Protein AF-A0A3N1SEU8-F1 (afdb_monomer)

Radius of gyration: 17.11 Å; Cα contacts (8 Å, |Δi|>4): 38; chains: 1; bounding box: 49×23×52 Å

Nearest PDB structures (foldseek):
  6suw-assembly2_Q  TM=6.837E-01  e=5.224E+00  Rhodospirillum rubrum ATCC 11170
  5l8g-assembly3_c  TM=6.792E-01  e=5.896E+00  Rhodospirillum rubrum
  6suw-assembly2_L  TM=6.798E-01  e=8.480E+00  Rhodospirillum rubrum ATCC 11170
  6sv1-assembly3_V  TM=6.199E-01  e=7.071E+00  Rhodospirillum rubrum

Structure (mmCIF, N/CA/C/O backbone):
data_AF-A0A3N1SEU8-F1
#
_entry.id   AF-A0A3N1SEU8-F1
#
loop_
_atom_site.group_PDB
_atom_site.id
_atom_site.type_symbol
_atom_site.label_atom_id
_atom_site.label_alt_id
_atom_site.label_comp_id
_atom_site.label_asym_id
_atom_site.label_entity_id
_atom_site.label_seq_id
_atom_site.pdbx_PDB_ins_code
_atom_site.Cartn_x
_atom_site.Cartn_y
_atom_site.Cartn_z
_atom_site.occupancy
_atom_site.B_iso_or_equiv
_atom_site.auth_seq_id
_atom_site.auth_comp_id
_atom_site.auth_asym_id
_atom_site.auth_atom_id
_atom_site.pdbx_PDB_model_num
ATOM 1 N N . MET A 1 1 ? 35.314 0.839 -34.086 1.00 37.09 1 MET A N 1
ATOM 2 C CA . MET A 1 1 ? 34.817 -0.546 -33.982 1.00 37.09 1 MET A CA 1
ATOM 3 C C . MET A 1 1 ? 34.006 -0.636 -32.707 1.00 37.09 1 MET A C 1
ATOM 5 O O . MET A 1 1 ? 34.544 -0.408 -31.635 1.00 37.09 1 MET A O 1
ATOM 9 N N . THR A 1 2 ? 32.699 -0.802 -32.864 1.00 50.09 2 THR A N 1
ATOM 10 C CA . THR A 1 2 ? 31.718 -1.086 -31.812 1.00 50.09 2 THR A CA 1
ATOM 11 C C . THR A 1 2 ? 32.056 -2.387 -31.096 1.00 50.09 2 THR A C 1
ATOM 13 O O . THR A 1 2 ? 32.355 -3.357 -31.781 1.00 50.09 2 THR A O 1
ATOM 16 N N . ASP A 1 3 ? 31.890 -2.438 -29.774 1.00 43.31 3 ASP A N 1
ATOM 17 C CA . ASP A 1 3 ? 30.931 -3.396 -29.223 1.00 43.31 3 ASP A CA 1
ATOM 18 C C . ASP A 1 3 ?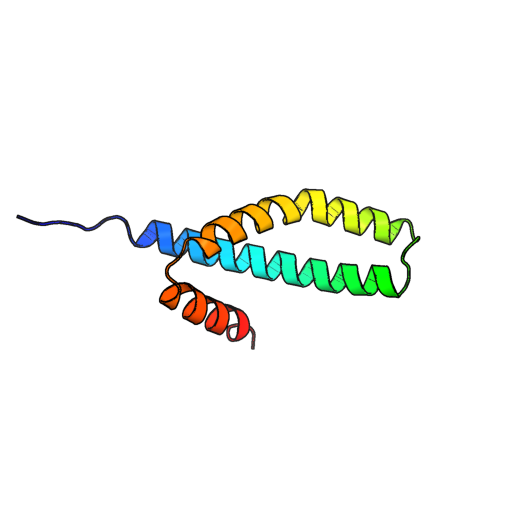 30.356 -2.904 -27.888 1.00 43.31 3 ASP A C 1
ATOM 20 O O . ASP A 1 3 ? 31.053 -2.396 -27.012 1.00 43.31 3 ASP A O 1
ATOM 24 N N . ARG A 1 4 ? 29.032 -2.954 -27.825 1.00 51.28 4 ARG A N 1
ATOM 25 C CA . ARG A 1 4 ? 28.124 -2.340 -26.862 1.00 51.28 4 ARG A CA 1
ATOM 26 C C . ARG A 1 4 ? 27.250 -3.506 -26.418 1.00 51.28 4 ARG A C 1
ATOM 28 O O . ARG A 1 4 ? 26.234 -3.753 -27.054 1.00 51.28 4 ARG A O 1
ATOM 35 N N . GLY A 1 5 ? 27.694 -4.271 -25.423 1.00 50.06 5 GLY A N 1
ATOM 36 C CA . GLY A 1 5 ? 27.162 -5.625 -25.229 1.00 50.06 5 GLY A CA 1
ATOM 37 C C . GLY A 1 5 ? 27.037 -6.122 -23.791 1.00 50.06 5 GLY A C 1
ATOM 38 O O . GLY A 1 5 ? 27.145 -7.325 -23.595 1.00 50.06 5 GLY A O 1
ATOM 39 N N . LEU A 1 6 ? 26.835 -5.260 -22.778 1.00 45.47 6 LEU A N 1
ATOM 40 C CA . LEU A 1 6 ? 26.742 -5.759 -21.388 1.00 45.47 6 LEU A CA 1
ATOM 41 C C . LEU A 1 6 ? 25.787 -5.028 -20.421 1.00 45.47 6 LEU A C 1
ATOM 43 O O . LEU A 1 6 ? 25.934 -5.180 -19.218 1.00 45.47 6 LEU A O 1
AT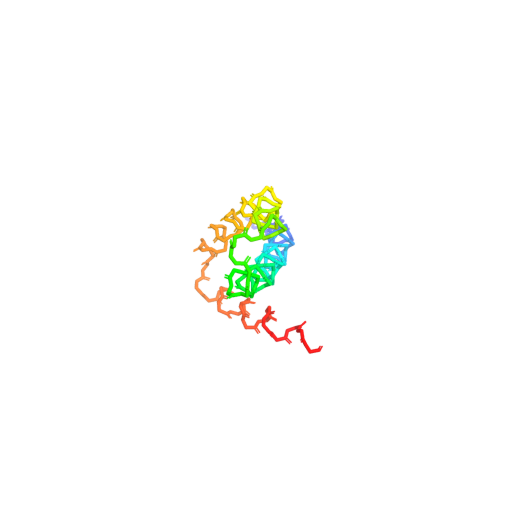OM 47 N N . THR A 1 7 ? 24.803 -4.243 -20.869 1.00 49.78 7 THR A N 1
ATOM 48 C CA . THR A 1 7 ? 23.941 -3.492 -19.916 1.00 49.78 7 THR A CA 1
ATOM 49 C C . THR A 1 7 ? 22.469 -3.892 -19.893 1.00 49.78 7 THR A C 1
ATOM 51 O O . THR A 1 7 ? 21.727 -3.376 -19.062 1.00 49.78 7 THR A O 1
ATOM 54 N N . THR A 1 8 ? 22.017 -4.784 -20.776 1.00 47.81 8 THR A N 1
ATOM 55 C CA . THR A 1 8 ? 20.579 -5.082 -20.904 1.00 47.81 8 THR A CA 1
ATOM 56 C C . THR A 1 8 ? 20.087 -6.052 -19.823 1.00 47.81 8 THR A C 1
ATOM 58 O O . THR A 1 8 ? 19.015 -5.857 -19.266 1.00 47.81 8 THR A O 1
ATOM 61 N N . THR A 1 9 ? 20.904 -7.031 -19.427 1.00 48.31 9 THR A N 1
ATOM 62 C CA . THR A 1 9 ? 20.467 -8.122 -18.539 1.00 48.31 9 THR A CA 1
ATOM 63 C C . THR A 1 9 ? 20.210 -7.690 -17.087 1.00 48.31 9 THR A C 1
ATOM 65 O O . THR A 1 9 ? 19.273 -8.182 -16.465 1.00 48.31 9 THR A O 1
ATOM 68 N N . ASP A 1 10 ? 20.991 -6.744 -16.549 1.00 48.78 10 ASP A N 1
ATOM 69 C CA . ASP A 1 10 ? 20.824 -6.252 -15.166 1.00 48.78 10 ASP A CA 1
ATOM 70 C C . ASP A 1 10 ? 19.671 -5.245 -15.016 1.00 48.78 10 ASP A C 1
ATOM 72 O O . ASP A 1 10 ? 19.087 -5.130 -13.935 1.00 48.78 10 ASP A O 1
ATOM 76 N N . SER A 1 11 ? 19.327 -4.510 -16.083 1.00 51.69 11 SER A N 1
ATOM 77 C CA . SER A 1 11 ? 18.150 -3.626 -16.061 1.00 51.69 11 SER A CA 1
ATOM 78 C C . SER A 1 11 ? 16.866 -4.441 -16.079 1.00 51.69 11 SER A C 1
ATOM 80 O O . SER A 1 11 ? 15.998 -4.202 -15.246 1.00 51.69 11 SER A O 1
ATOM 82 N N . ASP A 1 12 ? 16.777 -5.462 -16.934 1.00 52.28 12 ASP A N 1
ATOM 83 C CA . ASP A 1 12 ? 15.565 -6.276 -17.055 1.00 52.28 12 ASP A CA 1
ATOM 84 C C . ASP A 1 12 ? 15.260 -7.051 -15.759 1.00 52.28 12 ASP A C 1
ATOM 86 O O . ASP A 1 12 ? 14.112 -7.093 -15.313 1.00 52.28 12 ASP A O 1
ATOM 90 N N . ALA A 1 13 ? 16.285 -7.599 -15.093 1.00 56.31 13 ALA A N 1
ATOM 91 C CA . ALA A 1 13 ? 16.124 -8.297 -13.815 1.00 56.31 13 ALA A CA 1
ATOM 92 C C . ALA A 1 13 ? 15.661 -7.360 -12.681 1.00 56.31 13 ALA A C 1
ATOM 94 O O . ALA A 1 13 ? 14.764 -7.712 -11.908 1.00 56.31 13 ALA A O 1
ATOM 95 N N . ASN A 1 14 ? 16.225 -6.149 -12.601 1.00 58.47 14 ASN A N 1
ATOM 96 C CA . ASN A 1 14 ? 15.818 -5.149 -11.611 1.00 58.47 14 ASN A CA 1
ATOM 97 C C . ASN A 1 14 ? 14.422 -4.575 -11.893 1.00 58.47 14 ASN A C 1
ATOM 99 O O . ASN A 1 14 ? 13.654 -4.349 -10.962 1.00 58.47 14 ASN A O 1
ATOM 103 N N . GLU A 1 15 ? 14.049 -4.378 -13.157 1.00 58.12 15 GLU A N 1
ATOM 104 C CA . GLU A 1 15 ? 12.721 -3.885 -13.538 1.00 58.12 15 GLU A CA 1
ATOM 105 C C . GLU A 1 15 ? 11.619 -4.912 -13.245 1.00 58.12 15 GLU A C 1
ATOM 107 O O . GLU A 1 15 ? 10.548 -4.570 -12.732 1.00 58.12 15 GLU A O 1
ATOM 112 N N . GLN A 1 16 ? 11.888 -6.192 -13.509 1.00 61.25 16 GLN A N 1
ATOM 113 C CA . GLN A 1 16 ? 10.960 -7.274 -13.187 1.00 61.25 16 GLN A CA 1
ATOM 114 C C . GLN A 1 16 ? 10.815 -7.455 -11.665 1.00 61.25 16 GLN A C 1
ATOM 116 O O . GLN A 1 16 ? 9.715 -7.737 -11.180 1.00 61.25 16 GLN A O 1
ATOM 121 N N . SER A 1 17 ? 11.887 -7.188 -10.909 1.00 79.00 17 SER A N 1
ATOM 122 C CA . SER A 1 17 ? 11.868 -7.096 -9.444 1.00 79.00 17 SER A CA 1
ATOM 123 C C . SER A 1 17 ? 11.037 -5.904 -8.946 1.00 79.00 17 SER A C 1
ATOM 125 O O . SER A 1 17 ? 10.198 -6.066 -8.059 1.00 79.00 17 SER A O 1
ATOM 127 N N . ASP A 1 18 ? 11.180 -4.720 -9.549 1.00 86.81 18 ASP A N 1
ATOM 128 C CA . ASP A 1 18 ? 10.432 -3.516 -9.159 1.00 86.81 18 ASP A CA 1
ATOM 129 C C . ASP A 1 18 ? 8.922 -3.681 -9.350 1.00 86.81 18 ASP A C 1
ATOM 131 O O . ASP A 1 18 ? 8.132 -3.317 -8.475 1.00 86.81 18 ASP A O 1
ATOM 135 N N . LEU A 1 19 ? 8.497 -4.278 -10.465 1.00 84.62 19 LEU A N 1
ATOM 136 C CA . LEU A 1 19 ? 7.082 -4.575 -10.695 1.00 84.62 19 LEU A CA 1
ATOM 137 C C . LEU A 1 19 ? 6.530 -5.553 -9.655 1.00 84.62 19 LEU A C 1
ATOM 139 O O . LEU A 1 19 ? 5.406 -5.367 -9.187 1.00 84.62 19 LEU A O 1
ATOM 143 N N . ALA A 1 20 ? 7.304 -6.568 -9.263 1.00 86.81 20 ALA A N 1
ATOM 144 C CA . ALA A 1 20 ? 6.892 -7.514 -8.232 1.00 86.81 20 ALA A CA 1
ATOM 145 C C . ALA A 1 20 ? 6.704 -6.822 -6.871 1.00 86.81 20 ALA A C 1
ATOM 147 O O . ALA A 1 20 ? 5.675 -7.034 -6.220 1.00 86.81 20 ALA A O 1
ATOM 148 N N . VAL A 1 21 ? 7.631 -5.937 -6.485 1.00 90.50 21 VAL A N 1
ATOM 149 C CA . VAL A 1 21 ? 7.526 -5.107 -5.272 1.00 90.50 21 VAL A CA 1
ATOM 150 C C . VAL A 1 21 ? 6.267 -4.238 -5.320 1.00 90.50 21 VAL A C 1
ATOM 152 O O . VAL A 1 21 ? 5.469 -4.244 -4.382 1.00 90.50 21 VAL A O 1
ATOM 155 N N . LEU A 1 22 ? 6.026 -3.536 -6.432 1.00 90.94 22 LEU A N 1
ATOM 156 C CA . LEU A 1 22 ? 4.852 -2.673 -6.589 1.00 90.94 22 LEU A CA 1
ATOM 157 C C . LEU A 1 22 ? 3.534 -3.461 -6.554 1.00 90.94 22 LEU A C 1
ATOM 159 O O . LEU A 1 22 ? 2.552 -3.010 -5.958 1.00 90.94 22 LEU A O 1
ATOM 163 N N . VAL A 1 23 ? 3.493 -4.654 -7.153 1.00 90.31 23 VAL A N 1
ATOM 164 C CA . VAL A 1 23 ? 2.319 -5.538 -7.105 1.00 90.31 23 VAL A CA 1
ATOM 165 C C . VAL A 1 23 ? 2.073 -6.052 -5.685 1.00 90.31 23 VAL A C 1
ATOM 167 O O . VAL A 1 23 ? 0.917 -6.050 -5.249 1.00 90.31 23 VAL A O 1
ATOM 170 N N . ARG A 1 24 ? 3.124 -6.454 -4.957 1.00 90.56 24 ARG A N 1
ATOM 171 C CA . ARG A 1 24 ? 3.037 -6.880 -3.549 1.00 90.56 24 ARG A CA 1
ATOM 172 C C . ARG A 1 24 ? 2.497 -5.751 -2.673 1.00 90.56 24 ARG A C 1
ATOM 174 O O . ARG A 1 24 ? 1.484 -5.944 -2.002 1.00 90.56 24 ARG A O 1
ATOM 181 N N . ALA A 1 25 ? 3.091 -4.562 -2.766 1.00 93.12 25 ALA A N 1
ATOM 182 C CA . ALA A 1 25 ? 2.669 -3.386 -2.009 1.00 93.12 25 ALA A CA 1
ATOM 183 C C . ALA A 1 25 ? 1.212 -3.002 -2.306 1.00 93.12 25 ALA A C 1
ATOM 185 O O . ALA A 1 25 ? 0.431 -2.755 -1.390 1.00 93.12 25 ALA A O 1
ATOM 186 N N . ARG A 1 26 ? 0.793 -3.049 -3.580 1.00 93.19 26 ARG A N 1
ATOM 187 C CA . ARG A 1 26 ? -0.607 -2.809 -3.967 1.00 93.19 26 ARG A CA 1
ATOM 188 C C . ARG A 1 26 ? -1.571 -3.812 -3.329 1.00 93.19 26 ARG A C 1
ATOM 190 O O . ARG A 1 26 ? -2.680 -3.428 -2.968 1.00 93.19 26 ARG A O 1
ATOM 197 N N . ARG A 1 27 ? -1.199 -5.094 -3.243 1.00 92.75 27 ARG A N 1
ATOM 198 C CA . ARG A 1 27 ? -2.042 -6.131 -2.622 1.00 92.75 27 ARG A CA 1
ATOM 199 C C . ARG A 1 27 ? -2.201 -5.881 -1.124 1.00 92.75 27 ARG A C 1
ATOM 201 O O . ARG A 1 27 ? -3.336 -5.767 -0.674 1.00 92.75 27 ARG A O 1
ATOM 208 N N . ARG A 1 28 ? -1.096 -5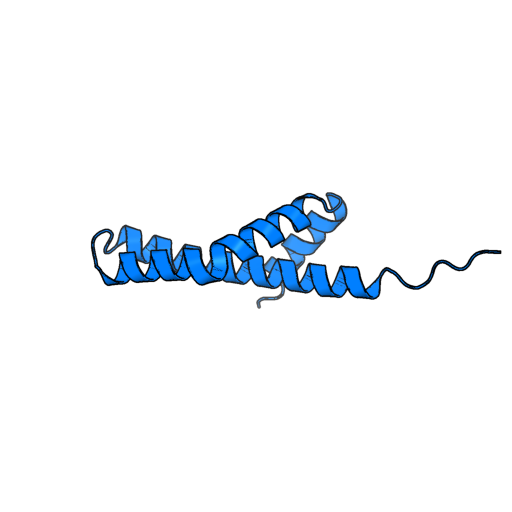.669 -0.405 1.00 94.19 28 ARG A N 1
ATOM 209 C CA . ARG A 1 28 ? -1.127 -5.340 1.030 1.00 94.19 28 ARG A CA 1
ATOM 210 C C . ARG A 1 28 ? -1.912 -4.061 1.325 1.00 94.19 28 ARG A C 1
ATOM 212 O O . ARG A 1 28 ? -2.724 -4.046 2.241 1.00 94.19 28 ARG A O 1
ATOM 219 N N . LEU A 1 29 ? -1.769 -3.016 0.505 1.00 95.06 29 LEU A N 1
ATOM 220 C CA . LEU A 1 29 ? -2.578 -1.799 0.643 1.00 95.06 29 LEU A CA 1
ATOM 221 C C . LEU A 1 29 ? -4.081 -2.062 0.501 1.00 95.06 29 LEU A C 1
ATOM 223 O O . LEU A 1 29 ? -4.867 -1.463 1.226 1.00 95.06 29 LEU A O 1
ATOM 227 N N . ARG A 1 30 ? -4.502 -2.944 -0.416 1.00 95.44 30 ARG A N 1
ATOM 228 C CA . ARG A 1 30 ? -5.927 -3.290 -0.571 1.00 95.44 30 ARG A CA 1
ATOM 229 C C . ARG A 1 30 ? -6.476 -3.992 0.665 1.00 95.44 30 ARG A C 1
ATOM 231 O O . ARG A 1 30 ? -7.575 -3.668 1.094 1.00 95.44 30 ARG A O 1
ATOM 238 N N . GLU A 1 31 ? -5.716 -4.921 1.231 1.00 95.38 31 GLU A N 1
ATOM 239 C CA . GLU A 1 31 ? -6.084 -5.602 2.478 1.00 95.38 31 GLU A CA 1
ATOM 240 C C . GLU A 1 31 ? -6.194 -4.602 3.636 1.00 95.38 31 GLU A C 1
ATOM 242 O O . GLU A 1 31 ? -7.175 -4.616 4.378 1.00 95.38 31 GLU A O 1
ATOM 247 N N . LEU A 1 32 ? -5.239 -3.673 3.736 1.00 96.94 32 LEU A N 1
ATOM 248 C CA . LEU A 1 32 ? -5.231 -2.636 4.763 1.00 96.94 32 LEU A CA 1
ATOM 249 C C . LEU A 1 32 ? -6.417 -1.670 4.640 1.00 96.94 32 LEU A C 1
ATOM 251 O O . LEU A 1 32 ? -7.000 -1.286 5.650 1.00 96.94 32 LEU A O 1
ATOM 255 N N . VAL A 1 33 ? -6.806 -1.302 3.415 1.00 97.38 33 VAL A N 1
ATOM 256 C CA . VAL A 1 33 ? -8.008 -0.485 3.168 1.00 97.38 33 VAL A CA 1
ATOM 257 C C . VAL A 1 33 ? -9.252 -1.181 3.715 1.00 97.38 33 VAL A C 1
ATOM 259 O O . VAL A 1 33 ? -10.010 -0.554 4.447 1.00 97.38 33 VAL A O 1
ATOM 262 N N . VAL A 1 34 ? -9.424 -2.480 3.452 1.00 97.50 34 VAL A N 1
ATOM 263 C CA . VAL A 1 34 ? -10.563 -3.244 3.989 1.00 97.50 34 VAL A CA 1
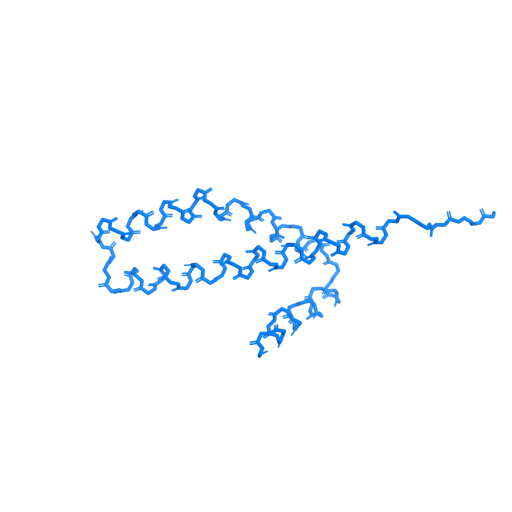ATOM 264 C C . VAL A 1 34 ? -10.553 -3.251 5.521 1.00 97.50 34 VAL A C 1
ATOM 266 O O . VAL A 1 34 ? -11.592 -3.051 6.147 1.00 97.50 34 VAL A O 1
ATOM 269 N N . GLN A 1 35 ? -9.388 -3.431 6.151 1.00 97.25 35 GLN A N 1
ATOM 270 C CA . GLN A 1 35 ? -9.279 -3.374 7.613 1.00 97.25 35 GLN A CA 1
ATOM 271 C C . GLN A 1 35 ? -9.643 -1.994 8.174 1.00 97.25 35 GLN A C 1
ATOM 273 O O . GLN A 1 35 ? -10.338 -1.910 9.183 1.00 97.25 35 GLN A O 1
ATOM 278 N N . LEU A 1 36 ? -9.213 -0.915 7.516 1.00 97.44 36 LEU A N 1
ATOM 279 C CA . LEU A 1 36 ? -9.542 0.456 7.912 1.00 97.44 36 LEU A CA 1
ATOM 280 C C . LEU A 1 36 ? -11.032 0.773 7.743 1.00 97.44 36 LEU A C 1
ATOM 282 O O . LEU A 1 36 ? -11.587 1.514 8.547 1.00 97.44 36 LEU A O 1
ATOM 286 N N . GLU A 1 37 ? -11.689 0.210 6.731 1.00 98.19 37 GLU A N 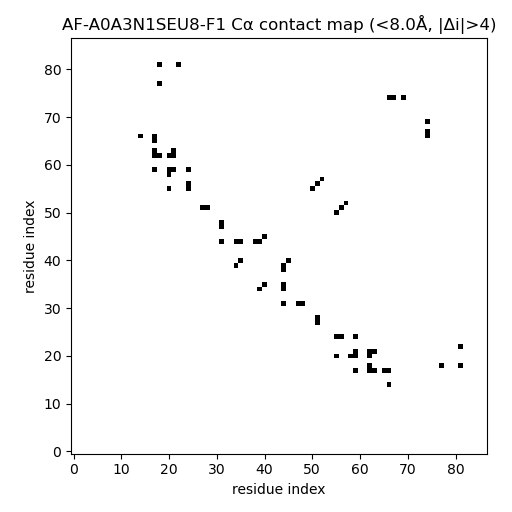1
ATOM 287 C CA . GLU A 1 37 ? -13.131 0.374 6.523 1.00 98.19 37 GLU A CA 1
ATOM 288 C C . GLU A 1 37 ? -13.959 -0.375 7.578 1.00 98.19 37 GLU A C 1
ATOM 290 O O . GLU A 1 37 ? -14.978 0.136 8.040 1.00 98.19 37 GLU A O 1
ATOM 295 N N . VAL A 1 38 ? -13.524 -1.575 7.975 1.00 98.12 38 VAL A N 1
ATOM 296 C CA . VAL A 1 38 ? -14.277 -2.448 8.891 1.00 98.12 38 VAL A CA 1
ATOM 297 C C . VAL A 1 38 ? -13.956 -2.174 10.363 1.00 98.12 38 VAL A C 1
ATOM 299 O O . VAL A 1 38 ? -14.852 -2.195 11.206 1.00 98.12 38 VAL A O 1
ATOM 302 N N . ALA A 1 39 ? -12.687 -1.936 10.696 1.00 97.38 39 ALA A N 1
ATOM 303 C CA . ALA A 1 39 ? -12.191 -1.840 12.069 1.00 97.38 39 ALA A CA 1
ATOM 304 C C . ALA A 1 39 ? -11.045 -0.807 12.207 1.00 97.38 39 ALA A C 1
ATOM 306 O O . ALA A 1 39 ? -9.920 -1.166 12.571 1.00 97.38 39 ALA A O 1
ATOM 307 N N . PRO A 1 40 ? -11.303 0.493 11.967 1.00 94.75 40 PRO A N 1
ATOM 308 C CA . PRO A 1 40 ? -10.263 1.528 11.872 1.00 94.75 40 PRO A CA 1
ATOM 309 C C . PRO A 1 40 ? -9.452 1.747 13.154 1.00 94.75 40 PRO A C 1
ATOM 311 O O . PRO A 1 40 ? -8.304 2.177 13.092 1.00 94.75 40 PRO A O 1
ATOM 314 N N . PHE A 1 41 ? -10.044 1.467 14.316 1.00 96.94 41 PHE A N 1
ATOM 315 C CA . PHE A 1 41 ? -9.420 1.689 15.625 1.00 96.94 41 PHE A CA 1
ATOM 316 C C . PHE A 1 41 ? -9.053 0.386 16.343 1.00 96.94 41 PHE A C 1
ATOM 318 O O . PHE A 1 41 ? -8.749 0.409 17.533 1.00 96.94 41 PHE A O 1
ATOM 325 N N . ALA A 1 42 ? -9.098 -0.754 15.645 1.00 98.00 42 ALA A N 1
ATOM 326 C CA . ALA A 1 42 ? -8.617 -2.010 16.201 1.00 98.00 42 ALA A CA 1
ATOM 327 C C . ALA A 1 42 ? -7.084 -2.016 16.269 1.00 98.00 42 ALA A C 1
ATOM 329 O O . ALA A 1 42 ? -6.403 -1.558 15.350 1.00 98.00 42 ALA A O 1
ATOM 330 N N . GLU A 1 43 ? -6.539 -2.586 17.343 1.00 97.88 43 GLU A N 1
ATOM 331 C CA . GLU A 1 43 ? -5.092 -2.711 17.546 1.00 97.88 43 GLU A CA 1
ATOM 332 C C . GLU A 1 43 ? -4.419 -3.466 16.392 1.00 97.88 43 GLU A C 1
ATOM 334 O O . GLU A 1 43 ? -3.415 -3.004 15.856 1.00 97.88 43 GLU A O 1
ATOM 339 N N . GLN A 1 44 ? -5.053 -4.536 15.908 1.00 96.88 44 GLN A N 1
ATOM 340 C CA . GLN A 1 44 ? -4.589 -5.305 14.751 1.00 96.88 44 GLN A CA 1
ATOM 341 C C . GLN A 1 44 ? -4.482 -4.467 13.464 1.00 96.88 44 GLN A C 1
ATOM 343 O O . GLN A 1 44 ? -3.563 -4.669 12.666 1.00 96.88 44 GLN A O 1
ATOM 348 N N . THR A 1 45 ? -5.396 -3.517 13.249 1.00 97.75 45 THR A N 1
ATOM 349 C CA . THR A 1 45 ? -5.328 -2.601 12.100 1.00 97.75 45 THR A CA 1
ATOM 350 C C . THR A 1 45 ? -4.113 -1.687 12.241 1.00 97.75 45 THR A C 1
ATOM 352 O O . THR A 1 45 ? -3.351 -1.521 11.291 1.00 97.75 45 THR A O 1
ATOM 355 N N . ALA A 1 46 ? -3.866 -1.151 13.442 1.00 97.62 46 ALA A N 1
ATOM 356 C CA . ALA A 1 46 ? -2.684 -0.335 13.714 1.00 97.62 46 ALA A CA 1
ATOM 357 C C . ALA A 1 46 ? -1.371 -1.127 13.552 1.00 97.62 46 ALA A C 1
ATOM 359 O O . ALA A 1 46 ? -0.401 -0.600 13.009 1.00 97.62 46 ALA A O 1
ATOM 360 N N . GLU A 1 47 ? -1.330 -2.391 13.973 1.00 97.88 47 GLU A N 1
ATOM 361 C CA . GLU A 1 47 ? -0.190 -3.289 13.746 1.00 97.88 47 GLU A CA 1
ATOM 362 C C . GLU A 1 47 ? 0.046 -3.550 12.259 1.00 97.88 47 GLU A C 1
ATOM 364 O O . GLU A 1 47 ? 1.171 -3.411 11.782 1.00 97.88 47 GLU A O 1
ATOM 369 N N . SER A 1 48 ? -1.016 -3.839 11.507 1.00 96.75 48 SER A N 1
ATOM 370 C CA . SER A 1 48 ? -0.937 -4.066 10.061 1.00 96.75 48 SER A CA 1
ATOM 371 C C . SER A 1 48 ? -0.454 -2.817 9.314 1.00 96.75 48 SER A C 1
ATOM 373 O O . SER A 1 48 ? 0.345 -2.923 8.383 1.00 96.75 48 SER A O 1
ATOM 375 N N . MET A 1 49 ? -0.868 -1.619 9.752 1.00 96.94 49 MET A N 1
ATOM 376 C CA . MET A 1 49 ? -0.338 -0.354 9.229 1.00 96.94 49 MET A CA 1
ATOM 377 C C . MET A 1 49 ? 1.166 -0.216 9.486 1.00 96.94 49 MET A C 1
ATOM 379 O O . MET A 1 49 ? 1.901 0.139 8.566 1.00 96.94 49 MET A O 1
ATOM 383 N N . ARG A 1 50 ? 1.632 -0.486 10.715 1.00 97.25 50 ARG A N 1
ATOM 384 C CA . ARG A 1 50 ? 3.065 -0.409 11.055 1.00 97.25 50 ARG A CA 1
ATOM 385 C C . ARG 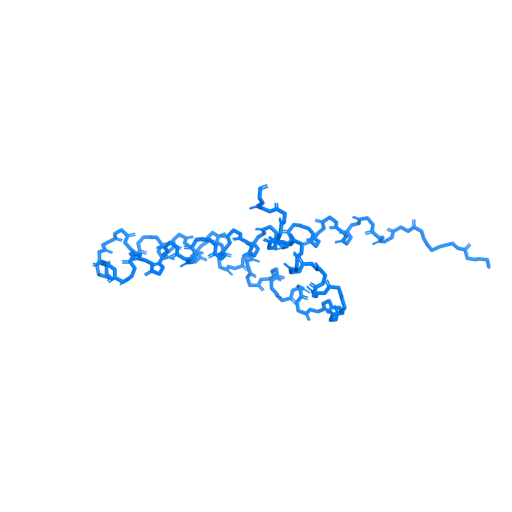A 1 50 ? 3.879 -1.400 10.231 1.00 97.25 50 ARG A C 1
ATOM 387 O O . ARG A 1 50 ? 4.842 -0.990 9.598 1.00 97.25 50 ARG A O 1
ATOM 394 N N . ALA A 1 51 ? 3.429 -2.652 10.146 1.00 95.50 51 ALA A N 1
ATOM 395 C CA . ALA A 1 51 ? 4.091 -3.677 9.345 1.00 95.50 51 ALA A CA 1
ATOM 396 C C . ALA A 1 51 ? 4.204 -3.265 7.870 1.00 95.50 51 ALA A C 1
ATOM 398 O O . ALA A 1 51 ? 5.270 -3.385 7.277 1.00 95.50 51 ALA A O 1
ATOM 399 N N . TYR A 1 52 ? 3.144 -2.702 7.279 1.00 94.81 52 TYR A N 1
ATOM 400 C CA . TYR A 1 52 ? 3.212 -2.195 5.906 1.00 94.81 52 TYR A CA 1
ATOM 401 C C . TYR A 1 52 ? 4.235 -1.056 5.744 1.00 94.81 52 TYR A C 1
ATOM 403 O O . TYR A 1 52 ? 4.975 -1.018 4.757 1.00 94.81 52 TYR A O 1
ATOM 411 N N . LEU A 1 53 ? 4.278 -0.119 6.696 1.00 94.75 53 LEU A N 1
ATOM 412 C CA . LEU A 1 53 ? 5.225 0.999 6.670 1.00 94.75 53 LEU A CA 1
ATOM 413 C C . LEU A 1 53 ? 6.679 0.525 6.792 1.00 94.75 53 LEU A C 1
ATOM 415 O O . LEU A 1 53 ? 7.538 1.035 6.067 1.00 94.75 53 LEU A O 1
ATOM 419 N N . ASP A 1 54 ? 6.928 -0.459 7.652 1.00 93.62 54 ASP A N 1
ATOM 420 C CA . ASP A 1 54 ? 8.264 -0.989 7.920 1.00 93.62 54 ASP A CA 1
ATOM 421 C C . ASP A 1 54 ? 8.758 -1.917 6.799 1.00 93.62 54 ASP A C 1
ATOM 423 O O . ASP A 1 54 ? 9.917 -1.837 6.392 1.00 93.62 54 ASP A O 1
ATOM 427 N N . GLU A 1 55 ? 7.886 -2.779 6.271 1.00 89.31 55 GLU A N 1
ATOM 428 C CA . GLU A 1 55 ? 8.280 -3.858 5.357 1.00 89.31 55 GLU A CA 1
ATOM 429 C C . GLU A 1 55 ? 8.153 -3.493 3.872 1.00 89.31 55 GLU A C 1
ATOM 431 O O . GLU A 1 55 ? 8.957 -3.952 3.062 1.00 89.31 55 GLU A O 1
ATOM 436 N N . ASP A 1 56 ? 7.155 -2.693 3.479 1.00 89.56 56 ASP A N 1
ATOM 437 C CA . ASP A 1 56 ? 6.842 -2.481 2.057 1.00 89.56 56 ASP A CA 1
ATOM 438 C C . ASP A 1 56 ? 6.935 -1.032 1.607 1.00 89.56 56 ASP A C 1
ATOM 440 O O . ASP A 1 56 ? 7.370 -0.775 0.484 1.00 89.56 56 ASP A O 1
ATOM 444 N N . ALA A 1 57 ? 6.502 -0.074 2.430 1.00 90.62 57 ALA A N 1
ATOM 445 C CA . ALA A 1 57 ? 6.274 1.292 1.961 1.00 90.62 57 ALA A CA 1
ATOM 446 C C . ALA A 1 57 ? 7.551 1.948 1.413 1.00 90.62 57 ALA A C 1
ATOM 448 O O . ALA A 1 57 ? 7.515 2.606 0.368 1.00 90.62 57 ALA A O 1
ATOM 449 N N . THR A 1 58 ? 8.688 1.734 2.080 1.00 91.88 58 THR A N 1
ATOM 450 C CA . THR A 1 58 ? 9.984 2.279 1.651 1.00 91.88 58 THR A CA 1
ATOM 451 C C . THR A 1 58 ? 10.453 1.646 0.341 1.00 91.88 58 THR A C 1
ATOM 453 O O . THR A 1 58 ? 10.804 2.354 -0.606 1.00 91.88 58 THR A O 1
ATOM 456 N N . GLU A 1 59 ? 10.415 0.316 0.252 1.00 90.88 59 GLU A N 1
ATOM 457 C CA . GLU A 1 59 ? 10.855 -0.422 -0.935 1.00 90.88 59 GLU A CA 1
ATOM 458 C C . GLU A 1 59 ? 9.973 -0.097 -2.149 1.00 90.88 59 GLU A C 1
ATOM 460 O O . GLU A 1 59 ? 10.478 0.222 -3.228 1.00 90.88 59 GLU A O 1
ATOM 465 N N . ALA A 1 60 ? 8.653 -0.073 -1.952 1.00 92.88 60 ALA A N 1
ATOM 466 C CA . ALA A 1 60 ? 7.676 0.285 -2.971 1.00 92.88 60 ALA A CA 1
ATOM 467 C C . ALA A 1 60 ? 7.835 1.732 -3.446 1.00 92.88 60 ALA A C 1
ATOM 469 O O . ALA A 1 60 ? 7.7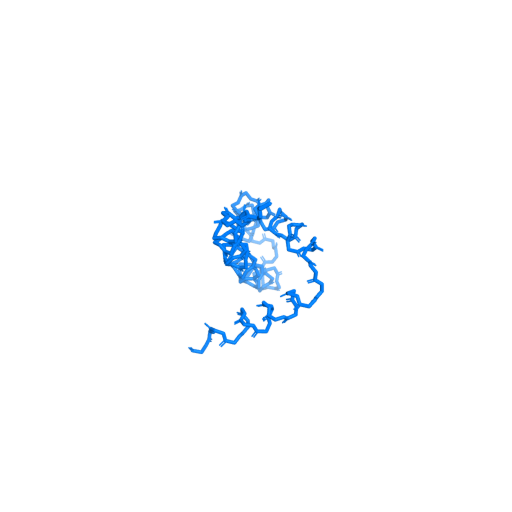23 1.997 -4.642 1.00 92.88 60 ALA A O 1
ATOM 470 N N . SER A 1 61 ? 8.143 2.668 -2.544 1.00 93.12 61 SER A N 1
ATOM 471 C CA . SER A 1 61 ? 8.426 4.061 -2.905 1.00 93.12 61 SER A CA 1
ATOM 472 C C . SER A 1 61 ? 9.648 4.168 -3.823 1.00 93.12 61 SER A C 1
ATOM 474 O O . SER A 1 61 ? 9.596 4.831 -4.865 1.00 93.12 61 SER A O 1
ATOM 476 N N . PHE A 1 62 ? 10.733 3.455 -3.506 1.00 92.81 62 PHE A N 1
ATOM 477 C CA . PHE A 1 62 ? 11.922 3.431 -4.357 1.00 92.81 62 PHE A CA 1
ATOM 478 C C . PHE A 1 62 ? 11.680 2.732 -5.695 1.00 92.81 62 PHE A C 1
ATOM 480 O O . PHE A 1 62 ? 12.088 3.266 -6.730 1.00 92.81 62 PHE A O 1
ATOM 487 N N . ALA A 1 63 ? 10.981 1.595 -5.696 1.00 90.88 63 ALA A N 1
ATOM 488 C CA . ALA A 1 63 ? 10.583 0.898 -6.917 1.00 90.88 63 ALA A CA 1
ATOM 489 C C . ALA A 1 63 ? 9.714 1.798 -7.808 1.00 90.88 63 ALA A C 1
ATOM 491 O O . ALA A 1 63 ? 9.950 1.912 -9.009 1.00 90.88 63 ALA A O 1
ATOM 492 N N . PHE A 1 64 ? 8.772 2.543 -7.224 1.00 91.06 64 PHE A N 1
ATOM 493 C CA . PHE A 1 64 ? 7.938 3.485 -7.966 1.00 91.06 64 PHE A CA 1
ATOM 494 C C . PHE A 1 64 ? 8.757 4.643 -8.548 1.00 91.06 64 PHE A C 1
ATOM 496 O O . PHE A 1 64 ? 8.547 5.048 -9.693 1.00 91.06 64 PHE A O 1
ATOM 503 N N . ALA A 1 65 ? 9.717 5.173 -7.786 1.00 92.50 65 ALA A N 1
ATOM 504 C CA . ALA A 1 65 ? 10.603 6.233 -8.250 1.00 92.50 65 ALA A CA 1
ATOM 505 C C . ALA A 1 65 ? 11.489 5.781 -9.422 1.00 92.50 65 ALA A C 1
ATOM 507 O O . ALA A 1 65 ? 11.692 6.561 -10.357 1.00 92.50 65 ALA A O 1
ATOM 508 N N . ARG A 1 66 ? 11.990 4.537 -9.395 1.00 88.69 66 ARG A N 1
ATOM 509 C CA . ARG A 1 66 ? 12.727 3.922 -10.511 1.00 88.69 66 ARG A CA 1
ATOM 510 C C . ARG A 1 66 ? 11.822 3.712 -11.717 1.00 88.69 66 ARG A C 1
ATOM 512 O O . ARG A 1 66 ? 12.125 4.240 -12.784 1.00 88.69 66 ARG A O 1
ATOM 519 N N . TRP A 1 67 ? 10.668 3.077 -11.523 1.00 87.56 67 TRP A N 1
ATOM 520 C CA . TRP A 1 67 ? 9.677 2.862 -12.576 1.00 87.56 67 TRP A CA 1
ATOM 521 C C . TRP A 1 67 ? 9.278 4.171 -13.271 1.00 87.56 67 TRP A C 1
ATOM 523 O O . TRP A 1 67 ? 9.245 4.237 -14.496 1.00 87.56 67 TRP A O 1
ATOM 533 N N . ARG A 1 68 ? 9.058 5.264 -12.523 1.00 88.88 68 ARG A N 1
ATOM 534 C CA . ARG A 1 68 ? 8.682 6.577 -13.085 1.00 88.88 68 ARG A CA 1
ATOM 535 C C . ARG A 1 68 ? 9.755 7.186 -13.998 1.00 88.88 68 ARG A C 1
ATOM 537 O O . ARG A 1 68 ? 9.425 8.041 -14.816 1.00 88.88 68 ARG A O 1
ATOM 544 N N . ARG A 1 69 ? 11.022 6.791 -13.850 1.00 89.25 69 ARG A N 1
ATOM 545 C CA . ARG A 1 69 ? 12.132 7.251 -14.703 1.00 89.25 69 ARG A CA 1
ATOM 546 C C . ARG A 1 69 ? 12.202 6.499 -16.033 1.00 89.25 69 ARG A C 1
ATOM 548 O O . ARG A 1 69 ? 12.893 6.969 -16.933 1.00 89.25 69 ARG A O 1
ATOM 555 N N . LEU A 1 70 ? 11.500 5.372 -16.170 1.00 83.81 70 LEU A N 1
ATOM 556 C CA . LEU A 1 70 ? 11.460 4.614 -17.416 1.00 83.81 70 LEU A CA 1
ATOM 557 C C . LEU A 1 70 ? 10.719 5.395 -18.518 1.00 83.81 70 LEU A C 1
ATOM 559 O O . LEU A 1 70 ? 9.731 6.092 -18.232 1.00 83.81 70 LEU A O 1
ATOM 563 N N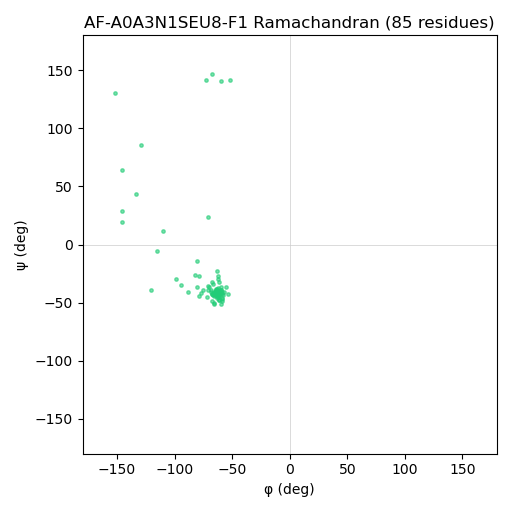 . PRO A 1 71 ? 11.134 5.248 -19.793 1.00 86.50 71 PRO A N 1
ATOM 564 C CA . PRO A 1 71 ? 10.387 5.777 -20.928 1.00 86.50 71 PRO A CA 1
ATOM 565 C C . PRO A 1 71 ? 8.920 5.336 -20.882 1.00 86.50 71 PRO A C 1
ATOM 567 O O . PRO A 1 71 ? 8.604 4.204 -20.519 1.00 86.50 71 PRO A O 1
ATOM 570 N N . GLU A 1 72 ? 8.004 6.225 -21.263 1.00 82.12 72 GLU A N 1
ATOM 571 C CA . GLU A 1 72 ? 6.556 5.971 -21.196 1.00 82.12 72 GLU A CA 1
ATOM 572 C C . GLU A 1 72 ? 6.126 4.705 -21.956 1.00 82.12 72 GLU A C 1
ATOM 574 O O . GLU A 1 72 ? 5.284 3.947 -21.481 1.00 82.12 72 GLU A O 1
ATOM 579 N N . GLN A 1 73 ? 6.773 4.431 -23.090 1.00 78.19 73 GLN A N 1
ATOM 580 C CA . GLN A 1 73 ? 6.540 3.238 -23.908 1.00 78.19 73 GLN A CA 1
ATOM 581 C C . GLN A 1 73 ? 6.815 1.939 -23.126 1.00 78.19 73 GLN A C 1
ATOM 583 O O . GLN A 1 73 ? 6.035 0.990 -23.214 1.00 78.19 73 GLN A O 1
ATOM 588 N N . ASN A 1 74 ? 7.859 1.927 -22.290 1.00 77.69 74 ASN A N 1
ATOM 589 C CA . ASN A 1 74 ? 8.225 0.773 -21.465 1.00 77.69 74 ASN A CA 1
ATOM 590 C C . ASN A 1 74 ? 7.273 0.628 -20.271 1.00 77.69 74 ASN A C 1
ATOM 592 O O . ASN A 1 74 ? 6.826 -0.476 -19.959 1.00 77.69 74 ASN A O 1
ATOM 596 N N . ARG A 1 75 ? 6.879 1.750 -19.654 1.00 77.75 75 ARG A N 1
ATOM 597 C CA . ARG A 1 75 ? 5.936 1.766 -18.525 1.00 77.75 75 ARG A CA 1
ATOM 598 C C . ARG A 1 75 ? 4.587 1.137 -18.884 1.00 77.75 75 ARG A C 1
ATOM 600 O O . ARG A 1 75 ? 4.087 0.297 -18.138 1.00 77.75 75 ARG A O 1
ATOM 607 N N . THR A 1 76 ? 4.009 1.505 -20.027 1.00 73.94 76 THR A N 1
ATOM 608 C CA . THR A 1 76 ? 2.680 1.026 -20.449 1.00 73.94 76 THR A CA 1
ATOM 609 C C . THR A 1 76 ? 2.686 -0.466 -20.797 1.00 73.94 76 THR A C 1
ATOM 611 O O . THR A 1 76 ? 1.761 -1.192 -20.418 1.00 73.94 76 THR A O 1
ATOM 614 N N . GLY A 1 77 ? 3.750 -0.951 -21.449 1.00 72.19 77 GLY A N 1
ATOM 615 C CA . GLY A 1 77 ? 3.936 -2.378 -21.731 1.00 72.19 77 GLY A CA 1
ATOM 616 C C . GLY A 1 77 ? 4.053 -3.215 -20.454 1.00 72.19 77 GLY A C 1
ATOM 617 O O . GLY A 1 77 ? 3.367 -4.230 -20.308 1.00 72.19 77 GLY A O 1
ATOM 618 N N . GLN A 1 78 ? 4.837 -2.730 -19.489 1.00 71.06 78 GLN A N 1
ATOM 619 C CA . GLN A 1 78 ? 5.074 -3.391 -18.206 1.00 71.06 78 GLN A CA 1
ATOM 620 C C . GLN A 1 78 ? 3.836 -3.433 -17.305 1.00 71.06 78 GLN A C 1
ATOM 622 O O . GLN A 1 78 ? 3.529 -4.478 -16.734 1.00 71.06 78 GLN A O 1
ATOM 627 N N . VAL A 1 79 ? 3.067 -2.341 -17.216 1.00 72.75 79 VAL A N 1
ATOM 628 C CA . VAL A 1 79 ? 1.803 -2.324 -16.457 1.00 72.75 79 VAL A CA 1
ATOM 629 C C . VAL A 1 79 ? 0.803 -3.306 -17.063 1.00 72.75 79 VAL A C 1
ATOM 631 O O . VAL A 1 79 ? 0.199 -4.102 -16.345 1.00 72.75 79 VAL A O 1
ATOM 634 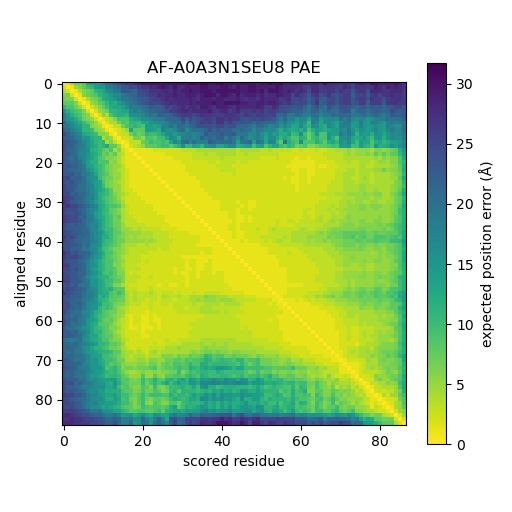N N . GLY A 1 80 ? 0.660 -3.310 -18.391 1.00 66.81 80 GLY A N 1
ATOM 635 C CA . GLY A 1 80 ? -0.231 -4.240 -19.079 1.00 66.81 80 GLY A CA 1
ATOM 636 C C . GLY A 1 80 ? 0.152 -5.708 -18.873 1.00 66.81 80 GLY A C 1
ATOM 637 O O . GLY A 1 80 ? -0.736 -6.556 -18.840 1.00 66.81 80 GLY A O 1
ATOM 638 N N . GLN A 1 81 ? 1.442 -6.021 -18.731 1.00 68.44 81 GLN A N 1
ATOM 639 C CA . GLN A 1 81 ? 1.930 -7.372 -18.450 1.00 68.44 81 GLN A CA 1
ATOM 640 C C . GLN A 1 81 ? 1.772 -7.744 -16.970 1.00 68.44 81 GLN A C 1
ATOM 642 O O . GLN A 1 81 ? 1.263 -8.820 -16.674 1.00 68.44 81 GLN A O 1
ATOM 647 N N . ALA A 1 82 ? 2.107 -6.846 -16.043 1.00 67.69 82 ALA A N 1
ATOM 648 C CA . ALA A 1 82 ? 1.949 -7.062 -14.603 1.00 67.69 82 ALA A CA 1
ATOM 649 C C . ALA A 1 82 ? 0.479 -7.259 -14.188 1.00 67.69 82 ALA A C 1
ATOM 651 O O . ALA A 1 82 ? 0.191 -7.964 -13.223 1.00 67.69 82 ALA A O 1
ATOM 652 N N . LEU A 1 83 ? -0.463 -6.658 -14.925 1.00 67.38 83 LEU A N 1
ATOM 653 C CA . LEU A 1 83 ? -1.900 -6.853 -14.722 1.00 67.38 83 LEU A CA 1
ATOM 654 C C . LEU A 1 83 ? -2.453 -8.121 -15.394 1.00 67.38 83 LEU A C 1
ATOM 656 O O . LEU A 1 83 ? -3.473 -8.626 -14.936 1.00 67.38 83 LEU A O 1
ATOM 660 N N . ARG A 1 84 ? -1.820 -8.619 -16.471 1.00 66.81 84 ARG A N 1
ATOM 661 C CA . ARG A 1 84 ? -2.297 -9.777 -17.261 1.00 66.81 84 ARG A CA 1
ATOM 662 C C . ARG A 1 84 ? -1.619 -11.102 -16.922 1.00 66.81 84 ARG A C 1
ATOM 664 O O . ARG A 1 84 ? -2.266 -12.132 -17.038 1.00 66.81 84 ARG A O 1
ATOM 671 N N . GLY A 1 85 ? -0.361 -11.101 -16.485 1.00 57.03 85 GLY A N 1
ATOM 672 C CA . GLY A 1 85 ? 0.391 -12.301 -16.083 1.00 57.03 85 GLY A CA 1
ATOM 673 C C . GLY A 1 85 ? -0.073 -12.931 -14.763 1.00 57.03 85 GLY A C 1
ATOM 674 O O . GLY A 1 85 ? 0.719 -13.575 -14.087 1.00 57.03 85 GLY A O 1
ATOM 675 N N . GLN A 1 86 ? -1.325 -12.693 -14.365 1.00 51.50 86 GLN A N 1
ATOM 676 C CA . GLN A 1 86 ? -1.961 -13.218 -13.156 1.00 51.50 86 GLN A CA 1
ATOM 677 C C . GLN A 1 86 ? -3.364 -13.774 -13.462 1.00 51.50 86 GLN A C 1
ATOM 679 O O . GLN A 1 86 ? -4.306 -13.502 -12.718 1.00 51.50 86 GLN A O 1
ATOM 684 N N . ALA A 1 87 ? -3.490 -14.522 -14.566 1.00 42.12 87 ALA A N 1
ATOM 685 C CA . ALA A 1 87 ? -4.526 -15.543 -14.730 1.00 42.12 87 ALA A CA 1
ATOM 686 C C . ALA A 1 87 ? -3.925 -16.910 -14.389 1.00 42.12 87 ALA A C 1
ATOM 688 O O . ALA A 1 87 ? -2.782 -17.154 -14.842 1.00 42.12 87 ALA A O 1
#

Mean predicted aligned error: 9.18 Å

Solvent-accessible surface area (backbone atoms only — not comparable to full-atom values): 5078 Å² total; per-residue (Å²): 135,90,85,88,85,84,70,64,69,67,51,54,55,51,52,57,48,30,53,50,44,44,54,51,42,54,52,55,49,53,56,50,50,53,37,48,74,77,39,64,84,38,68,69,41,53,50,53,51,50,51,42,54,75,71,33,49,61,59,29,51,53,31,49,58,54,55,69,70,47,57,68,76,57,46,56,55,49,51,57,42,71,69,55,79,73,119

Foldseek 3Di:
DDDDPPDDPVVVVVLVVLLVLLVVLVVLVVVLVVCCVPPVPDPVSVVSVVCSVVPRPVSNVVSVVVLVPDDPVVNVVSVVCSVVVPD

pLDDT: mean 80.69, std 18.09, range [37.09, 98.19]

Sequence (87 aa):
MTDRGLTTTDSDANEQSDLAVLVRARRRLRELVVQLEVAPFAEQTAESMRAYLDEDATEASFAFARWRRLPEQNRTGQVGQALRGQA

Secondary structure (DSSP, 8-state):
-----SSHHHHHHHHHHHHHHHHHHHHHHHHHHHHHHH-TT-HHHHHHHHHHIIIIIHHHHHHHHHHHHS-HHHHHHHHHHHHHS--